Protein AF-A0A846C579-F1 (afdb_monomer_lite)

pLDDT: mean 79.35, std 11.84, range [49.19, 95.94]

Sequence (76 aa):
MTEAVKIAQQYYDSTETDKLYAAIWGGEHIHYGIYTQPDEAIHDASLRTVETIAKTLEKIDQNSRVIDLGAGYGGA

Structure (mmCIF, N/CA/C/O backbone):
data_AF-A0A846C579-F1
#
_entry.id   AF-A0A846C579-F1
#
loop_
_atom_site.group_PDB
_atom_site.id
_atom_site.type_symbol
_atom_site.label_atom_id
_atom_site.label_alt_id
_atom_site.label_comp_id
_atom_site.label_asym_id
_atom_site.label_entity_id
_atom_site.label_seq_id
_atom_site.pdbx_PDB_ins_code
_atom_site.Cartn_x
_atom_site.Cartn_y
_atom_site.Cartn_z
_atom_site.occupancy
_atom_site.B_iso_or_equiv
_atom_site.auth_seq_id
_atom_site.auth_comp_id
_atom_site.auth_asym_id
_atom_site.auth_atom_id
_atom_site.pdbx_PDB_model_num
ATOM 1 N N . MET A 1 1 ? 25.294 11.543 11.197 1.00 60.81 1 MET A N 1
ATOM 2 C CA . MET A 1 1 ? 24.591 10.604 10.294 1.00 60.81 1 MET A CA 1
ATOM 3 C C . MET A 1 1 ? 25.481 9.410 10.042 1.00 60.81 1 MET A C 1
ATOM 5 O O . MET A 1 1 ? 26.666 9.611 9.801 1.00 60.81 1 MET A O 1
ATOM 9 N N . THR A 1 2 ? 24.931 8.202 10.126 1.00 83.62 2 THR A N 1
ATOM 10 C CA . THR A 1 2 ? 25.649 6.969 9.783 1.00 83.62 2 THR A CA 1
ATOM 11 C C . THR A 1 2 ? 25.751 6.817 8.264 1.00 83.62 2 THR A C 1
ATOM 13 O O . THR A 1 2 ? 25.026 7.468 7.510 1.00 83.62 2 THR A O 1
ATOM 16 N N . GLU A 1 3 ? 26.660 5.964 7.808 1.00 81.88 3 GL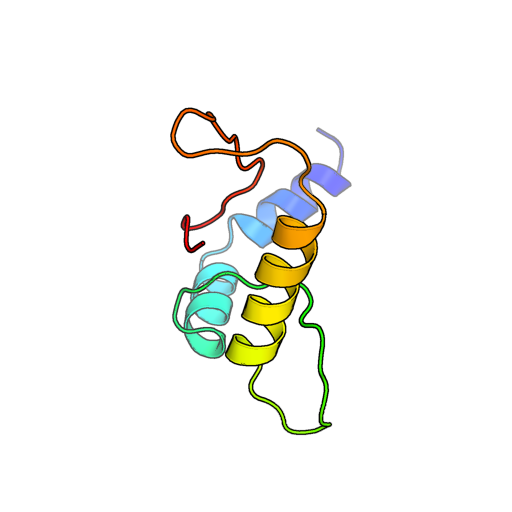U A N 1
ATOM 17 C CA . GLU A 1 3 ? 26.886 5.695 6.385 1.00 81.88 3 GLU A CA 1
ATOM 18 C C . GLU A 1 3 ? 25.639 5.123 5.694 1.00 81.88 3 GLU A C 1
ATOM 20 O O . GLU A 1 3 ? 25.263 5.584 4.620 1.00 81.88 3 GLU A O 1
ATOM 25 N N . ALA A 1 4 ? 24.906 4.243 6.382 1.00 76.69 4 ALA A N 1
ATOM 26 C CA . ALA A 1 4 ? 23.620 3.721 5.920 1.00 76.69 4 ALA A CA 1
ATOM 27 C C . ALA A 1 4 ? 22.581 4.828 5.655 1.00 76.69 4 ALA A C 1
ATOM 29 O O . ALA A 1 4 ? 21.853 4.764 4.667 1.00 76.69 4 ALA A O 1
ATOM 30 N N . VAL A 1 5 ? 22.539 5.872 6.494 1.00 78.56 5 VAL A N 1
ATOM 31 C CA . VAL A 1 5 ? 21.606 6.996 6.307 1.00 78.56 5 VAL A CA 1
ATOM 32 C C . VAL A 1 5 ? 21.987 7.820 5.076 1.00 78.56 5 VAL A C 1
ATOM 34 O O . VAL A 1 5 ? 21.107 8.223 4.325 1.00 78.56 5 VAL A O 1
ATOM 37 N N . LYS A 1 6 ? 23.285 8.041 4.827 1.00 76.00 6 LYS A N 1
ATOM 38 C CA . LYS A 1 6 ? 23.743 8.759 3.625 1.00 76.00 6 LYS A CA 1
ATOM 39 C C . LYS A 1 6 ? 23.433 7.994 2.340 1.00 76.00 6 LYS A C 1
ATOM 41 O O . LYS A 1 6 ? 22.996 8.611 1.377 1.00 76.00 6 LYS A O 1
ATOM 46 N N . ILE A 1 7 ? 23.630 6.675 2.340 1.00 77.38 7 ILE A N 1
ATOM 47 C CA . ILE A 1 7 ? 23.340 5.821 1.179 1.00 77.38 7 ILE A CA 1
ATOM 48 C C . ILE A 1 7 ? 21.840 5.825 0.872 1.00 77.38 7 ILE A C 1
ATOM 50 O O . ILE A 1 7 ? 21.454 6.037 -0.274 1.00 77.38 7 ILE A O 1
ATOM 54 N N . ALA A 1 8 ? 20.994 5.649 1.893 1.00 74.3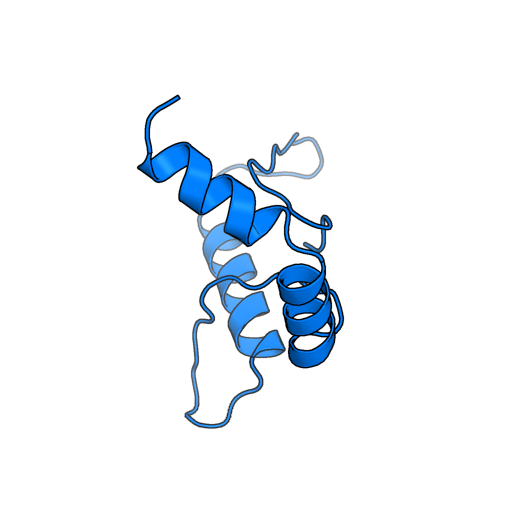8 8 ALA A N 1
ATOM 55 C CA . ALA A 1 8 ? 19.545 5.712 1.720 1.00 74.38 8 ALA A CA 1
ATOM 56 C C . ALA A 1 8 ? 19.109 7.081 1.180 1.00 74.38 8 ALA A C 1
ATOM 58 O O . ALA A 1 8 ? 18.358 7.148 0.212 1.00 74.38 8 ALA A O 1
ATOM 59 N N . GLN A 1 9 ? 19.637 8.167 1.749 1.00 75.06 9 GLN A N 1
ATOM 60 C CA . GLN A 1 9 ? 19.324 9.518 1.300 1.00 75.06 9 GLN A CA 1
ATOM 61 C C . GLN A 1 9 ? 19.736 9.752 -0.162 1.00 75.06 9 GLN A C 1
ATOM 63 O O . GLN A 1 9 ? 18.932 10.230 -0.947 1.00 75.06 9 GLN A O 1
ATOM 68 N N . GLN A 1 10 ? 20.949 9.362 -0.563 1.00 75.88 10 GLN A N 1
ATOM 69 C CA . GLN A 1 10 ? 21.399 9.521 -1.951 1.00 75.88 10 GLN A CA 1
ATOM 70 C C . GLN A 1 10 ? 20.559 8.725 -2.956 1.00 75.88 10 GLN A C 1
ATOM 72 O O . GLN A 1 10 ? 20.409 9.160 -4.095 1.00 75.88 10 GLN A O 1
ATOM 77 N N . TYR A 1 11 ? 20.023 7.571 -2.554 1.00 71.00 11 TYR A N 1
ATOM 78 C CA . TYR A 1 11 ? 19.156 6.764 -3.408 1.00 71.00 11 TYR A CA 1
ATOM 79 C C . TYR A 1 11 ? 17.784 7.419 -3.633 1.00 71.00 11 TYR A C 1
ATOM 81 O O . TYR A 1 11 ? 17.321 7.464 -4.774 1.00 71.00 11 TYR A O 1
ATOM 89 N N . TYR A 1 12 ? 17.160 7.952 -2.575 1.00 67.88 12 TYR A N 1
ATOM 90 C CA . TYR A 1 12 ? 15.846 8.607 -2.653 1.00 67.88 12 TYR A CA 1
ATOM 91 C C . TYR A 1 12 ? 15.906 10.048 -3.185 1.00 67.88 12 TYR A C 1
ATOM 93 O O . TYR A 1 12 ? 14.977 10.471 -3.860 1.00 67.88 12 TYR A O 1
ATOM 101 N N . ASP A 1 13 ? 17.002 10.780 -2.963 1.00 72.94 13 ASP A N 1
ATOM 102 C CA . ASP A 1 13 ? 17.185 12.152 -3.475 1.00 72.94 13 ASP A CA 1
ATOM 103 C C . ASP A 1 13 ? 17.573 12.175 -4.973 1.00 72.94 13 ASP A C 1
ATOM 105 O O . ASP A 1 13 ? 17.753 13.240 -5.571 1.00 72.94 13 ASP A O 1
ATOM 109 N N . SER A 1 14 ? 17.758 11.005 -5.594 1.00 76.62 14 SER A N 1
ATOM 110 C CA . SER A 1 14 ? 18.210 10.886 -6.978 1.00 76.62 14 SE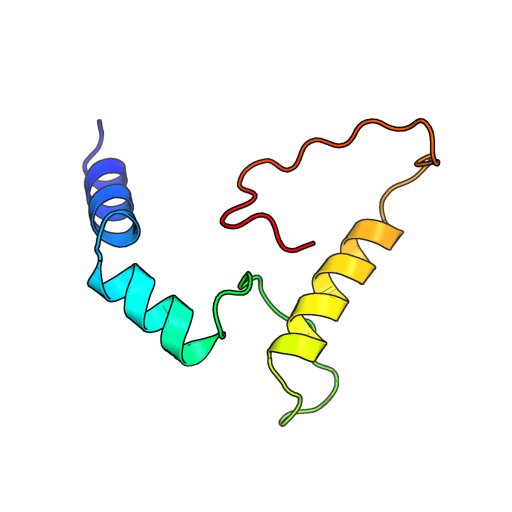R A CA 1
ATOM 111 C C . SER A 1 14 ? 17.057 11.091 -7.968 1.00 76.62 14 SER A C 1
ATOM 113 O O . SER A 1 14 ? 16.064 10.365 -7.978 1.00 76.62 14 SER A O 1
ATOM 115 N N . THR A 1 15 ? 17.230 12.047 -8.882 1.00 71.06 15 THR A N 1
ATOM 116 C CA . THR A 1 15 ? 16.278 12.346 -9.967 1.00 71.06 15 THR A CA 1
ATOM 117 C C . THR A 1 15 ? 16.083 11.193 -10.948 1.00 71.06 15 THR A C 1
ATOM 119 O O . THR A 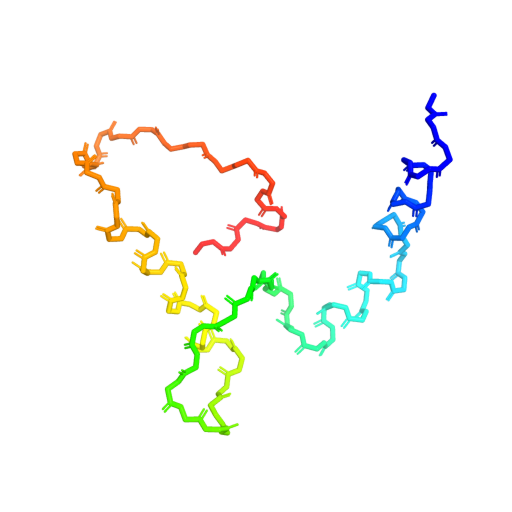1 15 ? 15.064 11.136 -11.631 1.00 71.06 15 THR A O 1
ATOM 122 N N . GLU A 1 16 ? 17.041 10.274 -11.040 1.00 72.69 16 GLU A N 1
ATOM 123 C CA . GLU A 1 16 ? 16.930 9.085 -11.886 1.00 72.69 16 GLU A CA 1
ATOM 124 C C . GLU A 1 16 ? 16.059 8.010 -11.228 1.00 72.69 16 GLU A C 1
ATOM 126 O O . GLU A 1 16 ? 15.291 7.343 -11.919 1.00 72.69 16 GLU A O 1
ATOM 131 N N . THR A 1 17 ? 16.103 7.902 -9.895 1.00 66.81 17 THR A N 1
ATOM 132 C CA . THR A 1 17 ? 15.171 7.069 -9.123 1.00 66.81 17 THR A CA 1
ATOM 133 C C . THR A 1 17 ? 13.748 7.588 -9.315 1.00 66.81 17 THR A C 1
ATOM 135 O O . THR A 1 17 ? 12.874 6.828 -9.714 1.00 66.81 17 THR A O 1
ATOM 138 N N . ASP A 1 18 ? 13.531 8.894 -9.156 1.00 65.94 18 ASP A N 1
ATOM 139 C CA . ASP A 1 18 ? 12.208 9.513 -9.310 1.00 65.94 18 ASP A CA 1
ATOM 140 C C . ASP A 1 18 ? 11.609 9.283 -10.712 1.00 65.94 18 ASP A C 1
ATOM 142 O O . ASP A 1 18 ? 10.455 8.878 -10.856 1.00 65.94 18 ASP A O 1
ATOM 146 N N . LYS A 1 19 ? 12.411 9.453 -11.773 1.00 69.31 19 LYS A N 1
ATOM 147 C CA . LYS A 1 19 ? 11.972 9.208 -13.159 1.00 69.31 19 LYS A CA 1
ATOM 148 C C . LYS A 1 19 ? 11.696 7.738 -13.448 1.00 69.31 19 LYS A C 1
ATOM 150 O O . LYS A 1 19 ? 10.736 7.440 -14.154 1.00 69.31 19 LYS A O 1
ATOM 155 N N . LEU A 1 20 ? 12.534 6.829 -12.947 1.00 69.06 20 LEU A N 1
ATOM 156 C CA . LEU A 1 20 ? 12.321 5.390 -13.104 1.00 69.06 20 LEU A CA 1
ATOM 157 C C . LEU A 1 20 ? 11.004 4.984 -12.442 1.00 69.06 20 LEU A C 1
ATOM 159 O O . LEU A 1 20 ? 10.217 4.242 -13.031 1.00 69.06 20 LEU A O 1
ATOM 163 N N . TYR A 1 21 ? 10.747 5.527 -11.252 1.00 66.06 21 TYR A N 1
ATOM 164 C CA . TYR A 1 21 ? 9.528 5.251 -10.519 1.00 66.06 21 TYR A CA 1
ATOM 165 C C . TYR A 1 21 ? 8.290 5.814 -11.236 1.00 66.06 21 TYR A C 1
ATOM 167 O O . TYR A 1 21 ? 7.314 5.099 -11.464 1.00 66.06 21 TYR A O 1
ATOM 175 N N . ALA A 1 22 ? 8.359 7.058 -11.708 1.00 64.12 22 ALA A N 1
ATOM 176 C CA . ALA A 1 22 ? 7.292 7.654 -12.504 1.00 64.12 22 ALA A CA 1
ATOM 177 C C . ALA A 1 22 ? 7.028 6.896 -13.821 1.00 64.12 22 ALA A C 1
ATOM 179 O O . ALA A 1 22 ? 5.876 6.744 -14.222 1.00 64.12 22 ALA A O 1
ATOM 180 N N . ALA A 1 23 ? 8.070 6.395 -14.494 1.00 65.69 23 ALA A N 1
ATOM 181 C CA . ALA A 1 23 ? 7.943 5.703 -15.778 1.00 65.69 23 ALA A CA 1
ATOM 182 C C . ALA A 1 23 ? 7.336 4.296 -15.662 1.00 65.69 23 ALA A C 1
ATOM 184 O O . ALA A 1 23 ? 6.596 3.882 -16.552 1.00 65.69 23 ALA A O 1
ATOM 185 N N . ILE A 1 24 ? 7.650 3.556 -14.593 1.00 64.94 24 ILE A N 1
ATOM 186 C CA . ILE A 1 24 ? 7.136 2.191 -14.389 1.00 64.94 24 ILE A CA 1
ATOM 187 C C . ILE A 1 24 ? 5.733 2.219 -13.772 1.00 64.94 24 ILE A C 1
ATOM 189 O O . ILE A 1 24 ? 4.899 1.381 -14.111 1.00 64.94 24 ILE A O 1
ATOM 193 N N . TRP A 1 25 ? 5.458 3.185 -12.893 1.00 63.69 25 TRP A N 1
ATOM 194 C CA . TRP A 1 25 ? 4.257 3.180 -12.053 1.00 63.69 25 TRP A CA 1
ATOM 195 C C . TRP A 1 25 ? 3.339 4.387 -12.260 1.00 63.69 25 TRP A C 1
ATOM 197 O O . TRP A 1 25 ? 2.401 4.593 -11.498 1.00 63.69 25 TRP A O 1
ATOM 207 N N . GLY A 1 26 ? 3.580 5.190 -13.300 1.00 60.66 26 GLY A N 1
ATOM 208 C CA . GLY A 1 26 ? 2.667 6.254 -13.729 1.00 60.66 26 GLY A CA 1
ATOM 209 C C . GLY A 1 26 ? 2.528 7.427 -12.754 1.00 60.66 26 GLY A C 1
ATOM 210 O O . GLY A 1 26 ? 1.630 8.245 -12.930 1.00 60.66 26 GLY A O 1
ATOM 211 N N . GLY A 1 27 ? 3.406 7.527 -11.750 1.00 57.69 27 GLY A N 1
ATOM 212 C CA . GLY A 1 27 ? 3.331 8.542 -10.694 1.00 57.69 27 GLY A CA 1
ATOM 213 C C . GLY A 1 27 ? 2.508 8.132 -9.468 1.00 57.69 27 GLY A C 1
ATOM 214 O O . GLY A 1 27 ? 2.277 8.974 -8.605 1.00 57.69 27 GLY A O 1
ATOM 215 N N . GLU A 1 28 ? 2.090 6.867 -9.366 1.00 55.56 28 GLU A N 1
ATOM 216 C CA . GLU A 1 28 ? 1.414 6.330 -8.180 1.00 55.56 28 GLU A CA 1
ATOM 217 C C . GLU A 1 28 ? 2.360 5.598 -7.211 1.00 55.56 28 GLU A C 1
ATOM 219 O O . GLU A 1 28 ? 3.498 5.247 -7.529 1.00 55.56 28 GLU A O 1
ATOM 224 N N . HIS A 1 29 ? 1.872 5.379 -5.989 1.00 61.62 29 HIS A N 1
ATOM 225 C CA . HIS A 1 29 ? 2.602 4.749 -4.891 1.00 61.62 29 HIS A CA 1
ATOM 226 C C . HIS A 1 29 ? 2.880 3.278 -5.138 1.00 61.62 29 HIS A C 1
ATOM 228 O O . HIS A 1 29 ? 1.984 2.513 -5.495 1.00 61.62 29 HIS A O 1
ATOM 234 N N . ILE A 1 30 ? 4.100 2.851 -4.809 1.00 62.16 30 ILE A N 1
ATOM 235 C CA . ILE A 1 30 ? 4.462 1.437 -4.855 1.00 62.16 30 ILE A CA 1
ATOM 236 C C . ILE A 1 30 ? 4.686 0.927 -3.449 1.00 62.16 30 ILE A C 1
ATOM 238 O O . ILE A 1 30 ? 5.732 1.140 -2.838 1.00 62.16 30 ILE A O 1
ATOM 242 N N . HIS A 1 31 ? 3.691 0.196 -2.973 1.00 68.75 31 HIS A N 1
ATOM 243 C CA . HIS A 1 31 ? 3.848 -0.748 -1.883 1.00 68.75 31 HIS A CA 1
ATOM 244 C C . HIS A 1 31 ? 3.825 -2.166 -2.461 1.00 68.75 31 HIS A C 1
ATOM 246 O O . HIS A 1 31 ? 3.491 -2.380 -3.628 1.00 68.75 31 HIS A O 1
ATOM 252 N N . TYR A 1 32 ? 4.201 -3.158 -1.654 1.00 79.50 32 TYR A N 1
ATOM 253 C CA . TYR A 1 32 ? 4.028 -4.554 -2.048 1.00 79.50 32 TYR A CA 1
ATOM 254 C C . TYR A 1 32 ? 2.558 -4.816 -2.402 1.00 79.50 32 TYR A C 1
ATOM 256 O O . TYR A 1 32 ? 1.672 -4.502 -1.609 1.00 79.50 32 TYR A O 1
ATOM 264 N N . GLY A 1 33 ? 2.305 -5.389 -3.580 1.00 87.75 33 GLY A N 1
ATOM 265 C CA . GLY A 1 33 ? 0.964 -5.773 -4.015 1.00 87.75 33 GLY A CA 1
ATOM 266 C C . GLY A 1 33 ? 0.572 -7.167 -3.522 1.00 87.75 33 GLY A C 1
ATOM 267 O O . GLY A 1 33 ? 1.409 -8.072 -3.479 1.00 87.75 33 GLY A O 1
ATOM 268 N N . ILE A 1 34 ? -0.701 -7.358 -3.177 1.00 93.12 34 ILE A N 1
ATOM 269 C CA . ILE A 1 34 ? -1.275 -8.683 -2.902 1.00 93.12 34 ILE A CA 1
ATOM 270 C C . ILE A 1 34 ? -1.824 -9.231 -4.219 1.00 93.12 34 ILE A C 1
ATOM 272 O O . ILE A 1 34 ? -2.898 -8.820 -4.642 1.00 93.12 34 ILE A O 1
ATOM 276 N N . TYR A 1 35 ? -1.112 -10.156 -4.860 1.00 93.62 35 TYR A N 1
ATOM 277 C CA . TYR A 1 35 ? -1.508 -10.743 -6.147 1.00 93.62 35 TYR A CA 1
ATOM 278 C C . TYR A 1 35 ? -2.451 -11.931 -5.967 1.00 93.62 35 TYR A C 1
ATOM 280 O O . TYR A 1 35 ? -2.294 -12.738 -5.051 1.00 93.62 35 TYR A O 1
ATOM 288 N N . THR A 1 36 ? -3.402 -12.066 -6.886 1.00 95.94 36 THR A N 1
ATOM 289 C CA . THR A 1 36 ? -4.327 -13.208 -6.951 1.00 95.94 36 THR A CA 1
ATOM 290 C C . THR A 1 36 ? -4.116 -14.075 -8.191 1.00 95.94 36 THR A C 1
ATOM 292 O O . THR A 1 36 ? -4.533 -15.233 -8.205 1.00 95.94 36 THR A O 1
ATOM 295 N N . GLN A 1 37 ? -3.433 -13.538 -9.206 1.00 95.50 37 GLN A N 1
ATOM 296 C CA . GLN A 1 37 ? -3.070 -14.210 -10.455 1.00 95.50 37 GLN A CA 1
ATOM 297 C C . GLN A 1 37 ? -1.613 -13.852 -10.821 1.00 95.50 37 GLN A C 1
ATOM 299 O O . GLN A 1 37 ? -1.154 -12.766 -10.457 1.00 95.50 37 GLN A O 1
ATOM 304 N N . PRO A 1 38 ? -0.873 -14.718 -11.538 1.00 92.12 38 PRO A N 1
ATOM 305 C CA . PRO A 1 38 ? 0.526 -14.460 -11.902 1.00 92.12 38 PRO A CA 1
ATOM 306 C C . PRO A 1 38 ? 0.770 -13.233 -12.798 1.00 92.12 38 PRO A C 1
ATOM 308 O O . PRO A 1 38 ? 1.871 -12.692 -12.788 1.00 92.12 38 PRO A O 1
ATOM 311 N N . ASP A 1 39 ? -0.220 -12.822 -13.585 1.00 92.19 39 ASP A N 1
ATOM 312 C CA . ASP A 1 39 ? -0.150 -11.778 -14.617 1.00 92.19 39 ASP A CA 1
ATOM 313 C C . ASP A 1 39 ? -1.021 -10.550 -14.300 1.00 92.19 39 ASP A C 1
ATOM 315 O O . ASP A 1 39 ? -1.279 -9.712 -15.164 1.00 92.19 39 ASP A O 1
ATOM 319 N N . GLU A 1 40 ? -1.470 -10.431 -13.052 1.00 90.88 40 GLU A N 1
ATOM 320 C CA . GLU A 1 40 ? -2.269 -9.302 -12.589 1.00 90.88 40 GLU A CA 1
ATOM 321 C C . GLU A 1 40 ? -1.477 -7.982 -12.624 1.00 90.88 40 GLU A C 1
ATOM 323 O O . GLU A 1 40 ? -0.278 -7.936 -12.331 1.00 90.88 40 GLU A O 1
ATOM 328 N N . ALA A 1 41 ? -2.161 -6.888 -12.971 1.00 88.69 41 ALA A N 1
ATOM 329 C CA . ALA A 1 41 ? -1.546 -5.572 -13.027 1.00 88.69 41 ALA A CA 1
ATOM 330 C C . ALA A 1 41 ? -1.066 -5.120 -11.637 1.00 88.69 41 ALA A C 1
ATOM 332 O O . ALA A 1 41 ? -1.773 -5.244 -10.636 1.00 88.69 41 ALA A O 1
ATOM 333 N N . ILE A 1 42 ? 0.131 -4.524 -11.590 1.00 84.12 42 ILE A N 1
ATOM 334 C CA . ILE A 1 42 ? 0.750 -4.034 -10.345 1.00 84.12 42 ILE A CA 1
ATOM 335 C C . ILE A 1 42 ? -0.172 -3.044 -9.617 1.00 84.12 42 ILE A C 1
ATOM 337 O O . ILE A 1 42 ? -0.251 -3.085 -8.391 1.00 84.12 42 ILE A O 1
ATOM 341 N N . HIS A 1 43 ? -0.876 -2.184 -10.360 1.00 83.81 43 HIS A N 1
ATOM 342 C CA . HIS A 1 43 ? -1.826 -1.217 -9.804 1.00 83.81 43 HIS A CA 1
ATOM 343 C C . HIS A 1 43 ? -2.944 -1.914 -9.011 1.00 83.81 43 HIS A C 1
ATOM 345 O O . HIS A 1 43 ? -3.133 -1.612 -7.834 1.00 83.81 43 HIS A O 1
ATOM 351 N N . ASP A 1 44 ? -3.601 -2.916 -9.602 1.00 88.75 44 ASP A N 1
ATOM 352 C CA . ASP A 1 44 ? -4.694 -3.654 -8.956 1.00 88.75 44 ASP A CA 1
ATOM 353 C C . ASP A 1 44 ? -4.212 -4.389 -7.694 1.00 88.75 44 ASP A C 1
ATOM 355 O O . ASP A 1 44 ? -4.861 -4.362 -6.643 1.00 88.75 44 ASP A O 1
ATOM 359 N N . ALA A 1 45 ? -3.028 -5.007 -7.767 1.00 90.75 45 ALA A N 1
ATOM 360 C CA . ALA A 1 45 ? -2.414 -5.677 -6.626 1.00 90.75 45 ALA A CA 1
ATOM 361 C C . ALA A 1 45 ? -2.011 -4.693 -5.509 1.00 90.75 45 ALA A C 1
ATOM 363 O O . ALA A 1 45 ? -2.156 -5.021 -4.328 1.00 90.75 45 ALA A O 1
ATOM 364 N N . SER A 1 46 ? -1.520 -3.498 -5.859 1.00 87.25 46 SER A N 1
ATOM 365 C CA . SER A 1 46 ? -1.150 -2.429 -4.915 1.00 87.25 46 SER A CA 1
ATOM 366 C C . SER A 1 46 ? -2.381 -1.864 -4.200 1.00 87.25 46 SER A C 1
ATOM 368 O O . SER A 1 46 ? -2.405 -1.799 -2.968 1.00 87.25 46 SER A O 1
ATOM 370 N N . LEU A 1 47 ? -3.450 -1.560 -4.947 1.00 88.00 47 LEU A N 1
ATOM 371 C CA . LEU A 1 47 ? -4.715 -1.069 -4.394 1.00 88.00 47 LEU A CA 1
ATOM 372 C C . LEU A 1 47 ? -5.311 -2.063 -3.389 1.00 88.00 47 LEU A C 1
ATOM 374 O O . LEU A 1 47 ? -5.744 -1.686 -2.298 1.00 88.00 47 LEU A O 1
ATOM 378 N N . ARG A 1 48 ? -5.248 -3.362 -3.699 1.00 92.50 48 ARG A N 1
ATOM 379 C CA . ARG A 1 48 ? -5.704 -4.419 -2.788 1.00 92.50 48 ARG A CA 1
ATOM 380 C C . ARG A 1 48 ? -4.965 -4.416 -1.454 1.00 92.50 48 ARG A C 1
ATOM 382 O O . ARG A 1 48 ? -5.580 -4.697 -0.422 1.00 92.50 48 ARG A O 1
ATOM 389 N N . THR A 1 49 ? -3.670 -4.111 -1.444 1.00 90.88 49 THR A N 1
ATOM 390 C CA . THR A 1 49 ? -2.906 -3.969 -0.199 1.00 90.88 49 THR A CA 1
ATOM 391 C C . THR A 1 49 ? -3.460 -2.831 0.651 1.00 90.88 49 THR A C 1
ATOM 393 O O . THR A 1 49 ? -3.719 -3.041 1.838 1.00 90.88 49 THR A O 1
ATOM 396 N N . VAL A 1 50 ? -3.714 -1.665 0.049 1.00 88.56 50 VAL A N 1
ATOM 397 C CA . VAL A 1 50 ? -4.299 -0.504 0.741 1.00 88.56 50 VAL A CA 1
ATOM 398 C C . VAL A 1 50 ? -5.667 -0.855 1.323 1.00 88.56 50 VAL A C 1
ATOM 400 O O . VAL A 1 50 ? -5.890 -0.675 2.520 1.00 88.56 50 VAL A O 1
ATOM 403 N N . GLU A 1 51 ? -6.557 -1.449 0.524 1.00 90.56 51 GLU A N 1
ATOM 404 C CA . GLU A 1 51 ? -7.877 -1.884 0.994 1.00 90.56 51 GLU A CA 1
ATOM 405 C C . GLU A 1 51 ? -7.795 -2.900 2.138 1.00 90.56 51 GLU A C 1
ATOM 407 O O . GLU A 1 51 ? -8.613 -2.885 3.060 1.00 90.56 51 GLU A O 1
ATOM 412 N N . THR A 1 52 ? -6.830 -3.818 2.069 1.00 92.75 52 THR A N 1
ATOM 413 C CA . THR A 1 52 ? -6.646 -4.862 3.080 1.00 92.75 52 THR A CA 1
ATOM 414 C C . THR A 1 52 ? -6.214 -4.246 4.402 1.00 92.75 52 THR A C 1
ATOM 416 O O . THR A 1 52 ? -6.793 -4.578 5.433 1.00 92.75 52 THR A O 1
ATOM 419 N N . ILE A 1 53 ? -5.264 -3.305 4.378 1.00 89.88 53 ILE A N 1
ATOM 420 C CA . ILE A 1 53 ? -4.833 -2.557 5.567 1.00 89.88 53 ILE A CA 1
ATOM 421 C C . ILE A 1 53 ? -5.991 -1.717 6.110 1.00 89.88 53 ILE A C 1
ATOM 423 O O . ILE A 1 53 ? -6.269 -1.775 7.307 1.00 89.88 53 ILE A O 1
ATOM 427 N N . ALA A 1 54 ? -6.723 -1.008 5.248 1.00 89.19 54 ALA A N 1
ATOM 428 C CA . ALA A 1 54 ? -7.873 -0.201 5.648 1.00 89.19 54 ALA A CA 1
ATOM 429 C C . ALA A 1 54 ? -8.948 -1.030 6.373 1.00 89.19 54 ALA A C 1
ATOM 431 O O . ALA A 1 54 ? -9.481 -0.589 7.388 1.00 89.19 54 ALA A O 1
ATOM 432 N N . LYS A 1 55 ? -9.209 -2.267 5.924 1.00 91.19 55 LYS A N 1
ATOM 433 C CA . LYS A 1 55 ? -10.140 -3.205 6.581 1.00 91.19 55 LYS A CA 1
ATOM 434 C C . LYS A 1 55 ? -9.684 -3.648 7.977 1.00 91.19 55 LYS A C 1
ATOM 436 O O . LYS A 1 55 ? -10.516 -4.113 8.750 1.00 91.19 55 LYS A O 1
ATOM 441 N N . THR A 1 56 ? -8.398 -3.518 8.309 1.00 91.38 56 THR A N 1
ATOM 442 C CA . THR A 1 56 ? -7.886 -3.806 9.663 1.00 91.38 56 THR A CA 1
ATOM 443 C C . THR A 1 56 ? -8.085 -2.651 10.642 1.00 91.38 56 THR A C 1
ATOM 445 O O . THR A 1 56 ? -7.955 -2.847 11.850 1.00 91.38 56 THR A O 1
ATOM 448 N N . LEU A 1 57 ? -8.397 -1.449 10.147 1.00 90.06 57 LEU A N 1
ATOM 449 C CA . LEU A 1 57 ? -8.611 -0.285 10.993 1.00 90.06 57 LE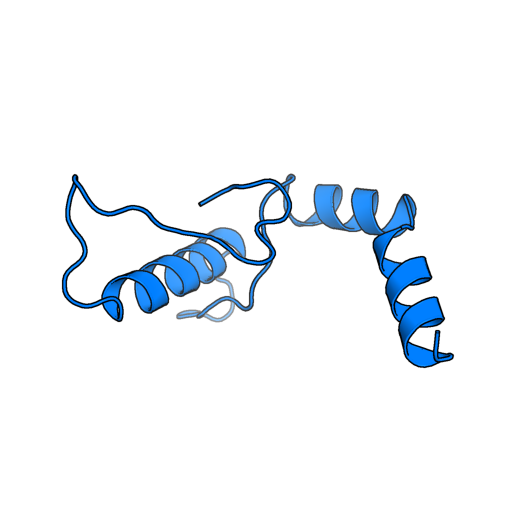U A CA 1
ATOM 450 C C . LEU A 1 57 ? -9.982 -0.382 11.667 1.00 90.06 57 LEU A C 1
ATOM 452 O O . LEU A 1 57 ? -11.031 -0.226 11.041 1.00 90.06 57 LEU A O 1
ATOM 456 N N . GLU A 1 58 ? -9.981 -0.619 12.972 1.00 86.50 58 GLU A N 1
ATOM 457 C CA . GLU A 1 58 ? -11.203 -0.607 13.767 1.00 86.50 58 GLU A CA 1
ATOM 458 C C . GLU A 1 58 ? -11.594 0.830 14.144 1.00 86.50 58 GLU A C 1
ATOM 460 O O . GLU A 1 58 ? -10.743 1.652 14.483 1.00 86.50 58 GLU A O 1
ATOM 465 N N . LYS A 1 59 ? -12.904 1.114 14.178 1.00 85.81 59 LYS A N 1
ATOM 466 C CA . LYS A 1 59 ? -13.481 2.368 14.710 1.00 85.81 59 LYS A CA 1
ATOM 467 C C . LYS A 1 59 ? -13.081 3.646 13.954 1.00 85.81 59 LYS A C 1
ATOM 469 O O . LYS A 1 59 ? -12.990 4.707 14.568 1.00 85.81 59 LYS A O 1
ATOM 474 N N . ILE A 1 60 ? -12.892 3.558 12.639 1.00 90.31 60 ILE A N 1
ATOM 475 C CA . ILE A 1 60 ? -12.790 4.740 11.772 1.00 90.31 60 ILE A CA 1
ATOM 476 C C . ILE A 1 60 ? -14.187 5.135 11.287 1.00 90.31 60 ILE A C 1
ATOM 478 O O . ILE A 1 60 ? -15.012 4.280 10.966 1.00 90.31 60 ILE A O 1
ATOM 482 N N . ASP A 1 61 ? -14.443 6.432 11.213 1.00 89.06 61 ASP A N 1
ATOM 483 C CA . ASP A 1 61 ? -15.668 7.010 10.669 1.00 89.06 61 ASP A CA 1
ATOM 484 C C . ASP A 1 61 ? -15.373 8.325 9.926 1.00 89.06 61 ASP A C 1
ATOM 486 O O . ASP A 1 61 ? -14.231 8.775 9.835 1.00 89.06 61 ASP A O 1
ATOM 490 N N . GLN A 1 62 ? -16.420 8.978 9.422 1.00 91.50 62 GLN A N 1
ATOM 491 C CA . GLN A 1 62 ? -16.320 10.251 8.698 1.00 91.50 62 GLN A CA 1
ATOM 492 C C . GLN A 1 62 ? -15.752 11.425 9.522 1.00 91.50 62 GLN A C 1
ATOM 494 O O . GLN A 1 62 ? -15.412 12.458 8.951 1.00 91.50 62 GLN A O 1
ATOM 499 N N . ASN A 1 63 ? -15.672 11.299 10.850 1.00 93.62 63 ASN A N 1
ATOM 500 C CA . ASN A 1 63 ? -15.138 12.330 11.744 1.00 93.62 63 ASN A CA 1
ATOM 501 C C . ASN A 1 63 ? -13.688 12.048 12.158 1.00 93.62 63 ASN A C 1
ATOM 503 O O . ASN A 1 63 ? -13.060 12.861 12.844 1.00 93.62 63 ASN A O 1
ATOM 507 N N . SER A 1 64 ? -13.164 10.886 11.776 1.00 92.19 64 SER A N 1
ATOM 508 C CA . SER A 1 64 ? -11.828 10.443 12.133 1.00 92.19 64 SER A CA 1
ATOM 509 C C . SER A 1 64 ? -10.768 11.280 11.419 1.00 92.19 64 SER A C 1
ATOM 511 O O . SER A 1 64 ? -10.928 11.700 10.275 1.00 92.19 64 SER A O 1
ATOM 513 N N . ARG A 1 65 ? -9.651 11.527 12.108 1.00 91.38 65 ARG A N 1
ATOM 514 C CA . ARG A 1 65 ? -8.465 12.168 11.530 1.00 91.38 65 ARG A CA 1
ATOM 515 C C . ARG A 1 65 ? -7.373 11.124 11.393 1.00 91.38 65 ARG A C 1
ATOM 517 O O . ARG A 1 65 ? -6.977 10.527 12.391 1.00 91.38 65 ARG A O 1
ATOM 524 N N . VAL A 1 66 ? -6.895 10.927 10.171 1.00 87.19 66 VAL A N 1
ATOM 525 C CA . VAL A 1 66 ? -5.863 9.939 9.844 1.00 87.19 66 VAL A CA 1
ATOM 526 C C . VAL A 1 66 ? -4.549 10.659 9.564 1.00 87.19 66 VAL A C 1
ATOM 528 O O . VAL A 1 66 ? -4.540 11.757 9.008 1.00 87.19 66 VAL A O 1
ATOM 531 N N . ILE A 1 67 ? -3.444 10.044 9.979 1.00 88.38 67 ILE A N 1
ATOM 532 C CA . ILE A 1 67 ? -2.093 10.461 9.617 1.00 88.38 67 ILE A CA 1
ATOM 533 C C . ILE A 1 67 ? -1.448 9.346 8.802 1.00 88.38 67 ILE A C 1
ATOM 535 O O . ILE A 1 67 ? -1.408 8.201 9.248 1.00 88.38 67 ILE A O 1
ATOM 539 N N . ASP A 1 68 ? -0.948 9.697 7.622 1.00 86.06 68 ASP A N 1
ATOM 540 C CA . ASP A 1 68 ? -0.120 8.816 6.806 1.00 86.06 68 ASP A CA 1
ATOM 541 C C . ASP A 1 68 ? 1.355 9.194 7.009 1.00 86.06 68 ASP A C 1
ATOM 543 O O . ASP A 1 68 ? 1.787 10.315 6.721 1.00 86.06 68 ASP A O 1
ATOM 547 N N . LEU A 1 69 ? 2.117 8.269 7.592 1.00 86.25 69 LEU A N 1
ATOM 548 C CA . LEU A 1 69 ? 3.531 8.451 7.895 1.00 86.25 69 LEU A CA 1
ATOM 549 C C . LEU A 1 69 ? 4.367 7.866 6.756 1.00 86.25 69 LEU A C 1
ATOM 551 O O . LEU A 1 69 ? 4.626 6.666 6.725 1.00 86.25 69 LEU A O 1
ATOM 555 N N . GLY A 1 70 ? 4.847 8.738 5.868 1.00 79.75 70 GLY A N 1
ATOM 556 C CA . GLY A 1 70 ? 5.592 8.326 4.672 1.00 79.75 70 GLY A CA 1
ATOM 557 C C . GLY A 1 70 ? 4.748 8.313 3.397 1.00 79.75 70 GLY A C 1
ATOM 558 O O . GLY A 1 70 ? 5.038 7.546 2.488 1.00 79.75 70 GLY A O 1
ATOM 559 N N . ALA A 1 71 ? 3.756 9.201 3.315 1.00 72.38 71 ALA A N 1
ATOM 560 C CA . ALA A 1 71 ? 2.735 9.251 2.270 1.00 72.38 71 ALA A CA 1
ATOM 561 C C . ALA A 1 71 ? 3.222 9.466 0.826 1.00 72.38 71 ALA A C 1
ATOM 563 O O . ALA A 1 71 ? 2.381 9.534 -0.056 1.00 72.38 71 ALA A O 1
ATOM 564 N N . GLY A 1 72 ? 4.522 9.634 0.550 1.00 74.31 72 GLY A N 1
ATOM 565 C CA . GLY A 1 72 ? 5.049 9.952 -0.789 1.00 74.31 72 GLY A CA 1
ATOM 566 C C . GLY A 1 72 ? 4.296 11.106 -1.488 1.00 74.31 72 GLY A C 1
ATOM 567 O O . GLY A 1 72 ? 4.090 12.161 -0.895 1.00 74.31 72 GLY A O 1
ATOM 568 N N . TYR A 1 73 ? 3.859 10.884 -2.734 1.00 68.00 73 TYR A N 1
ATOM 569 C CA . TYR A 1 73 ? 2.915 11.699 -3.518 1.00 68.00 73 TYR A CA 1
ATOM 570 C C . TYR A 1 73 ? 1.432 11.781 -3.047 1.00 68.00 73 TYR A C 1
ATOM 572 O O . TYR A 1 73 ? 0.682 12.555 -3.636 1.00 68.00 73 TYR A O 1
ATOM 580 N N . GLY A 1 74 ? 0.981 11.074 -2.003 1.00 65.38 74 GLY A N 1
ATOM 581 C CA . GLY A 1 74 ? -0.367 11.2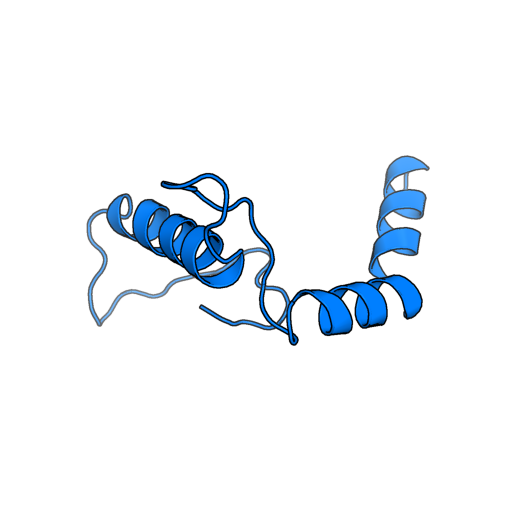14 -1.417 1.00 65.38 74 GLY A CA 1
ATOM 582 C C . GLY A 1 74 ? -1.558 10.545 -2.135 1.00 65.38 74 GLY A C 1
ATOM 583 O O . GLY A 1 74 ? -2.698 10.922 -1.874 1.00 65.38 74 GLY A O 1
ATOM 584 N N . GLY A 1 75 ? -1.330 9.580 -3.019 1.00 59.75 75 GLY A N 1
ATOM 585 C CA . GLY A 1 75 ? -2.327 8.734 -3.680 1.00 59.75 75 GLY A CA 1
ATOM 586 C C . GLY A 1 75 ? -2.757 7.559 -2.803 1.00 59.75 75 GLY A C 1
ATOM 587 O O . GLY A 1 75 ? -2.247 6.446 -2.940 1.00 59.75 75 GLY A O 1
ATOM 588 N N . ALA A 1 76 ? -3.673 7.842 -1.883 1.00 49.19 76 ALA A N 1
ATOM 589 C CA . ALA A 1 76 ? -4.645 6.851 -1.437 1.00 49.19 76 ALA A CA 1
ATOM 590 C C . ALA A 1 76 ? -5.795 6.766 -2.448 1.00 49.19 76 ALA A C 1
ATOM 592 O O . ALA A 1 76 ? -6.135 7.825 -3.030 1.00 49.19 76 ALA A O 1
#

Foldseek 3Di:
DDPVVVVVCCCVVDPVNVVVCCVVPVPDDDDQFCDPDPPDDSVNRRVVVVVVVVVVDPPDDPVDDDDDDPCRVPDD

Secondary structure (DSSP, 8-state):
--HHHHHHHHHHS-HHHHHHHHHHHTT--------SSTT--HHHHHHHHHHHHHHH-TT--TT-----TT-TT---

Radius of gyration: 15.73 Å; chains: 1; bounding box: 43×27×30 Å